Protein AF-A0A0B2BRW5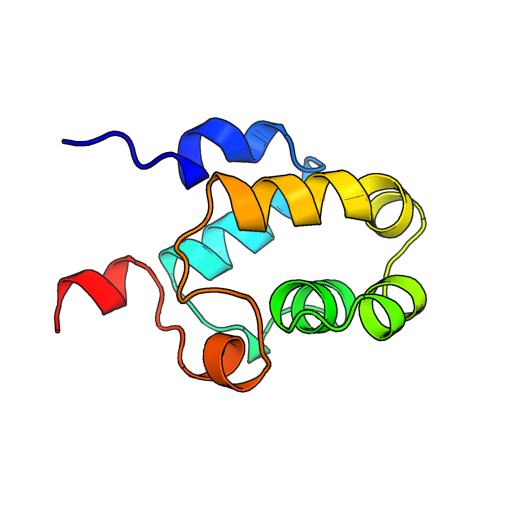-F1 (afdb_monomer)

Organism: NCBI:txid1572751

Mean predicted aligned error: 4.17 Å

Radius of gyration: 12.39 Å; Cα contacts (8 Å, |Δi|>4): 117; chains: 1; bounding box: 28×33×28 Å

Sequence (94 aa):
MTNAPWIEHLAMLPEDSRQRIRRYIEEGYGASLSTFYRCLIANDLIGAMQGGDEENRAALPTFVEYLTAYAPADCYGSIEKLHAWRGIAGAAGA

Nearest PDB structures (foldseek):
  6dec-assembly2_O  TM=3.019E-01  e=3.057E-01  Bos tauru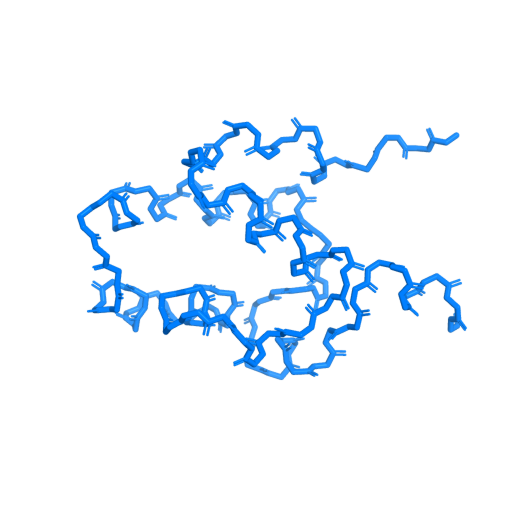s

Foldseek 3Di:
DPDQQLLVCLVLADPVCSVVVQCCQAFNDLPPDFQLVLCLQQVNLVSNCVRDDPRSNVCSVSSVCSCVPGGDVLCGHRNVSSVPDGHPVVVVPD

Structure (mmCIF, N/CA/C/O backbone):
data_AF-A0A0B2BRW5-F1
#
_entry.id   AF-A0A0B2BRW5-F1
#
loop_
_atom_site.group_PDB
_atom_site.id
_atom_site.type_symbol
_atom_site.label_atom_id
_atom_site.label_alt_id
_atom_site.label_comp_id
_atom_site.label_asym_id
_atom_site.label_entity_id
_atom_site.label_seq_id
_atom_site.pdbx_PDB_ins_code
_atom_site.Cartn_x
_atom_site.Cartn_y
_atom_site.Cartn_z
_atom_site.occupancy
_atom_site.B_iso_or_equiv
_atom_site.auth_seq_id
_atom_site.auth_comp_id
_atom_site.auth_asym_id
_atom_site.auth_atom_id
_atom_site.pdbx_PDB_model_num
ATOM 1 N N . MET A 1 1 ? -0.685 18.679 15.238 1.00 42.41 1 MET A N 1
ATOM 2 C CA . MET A 1 1 ? -0.930 17.899 14.010 1.00 42.41 1 MET A CA 1
ATOM 3 C C . MET A 1 1 ? 0.075 16.772 14.017 1.00 42.41 1 MET A C 1
ATOM 5 O O . MET A 1 1 ? 1.251 17.033 13.818 1.00 42.41 1 MET A O 1
ATOM 9 N N . THR A 1 2 ? -0.340 15.571 14.404 1.00 49.75 2 THR A N 1
ATOM 10 C CA . THR A 1 2 ? 0.532 14.394 14.365 1.00 49.75 2 THR A CA 1
ATOM 11 C C . T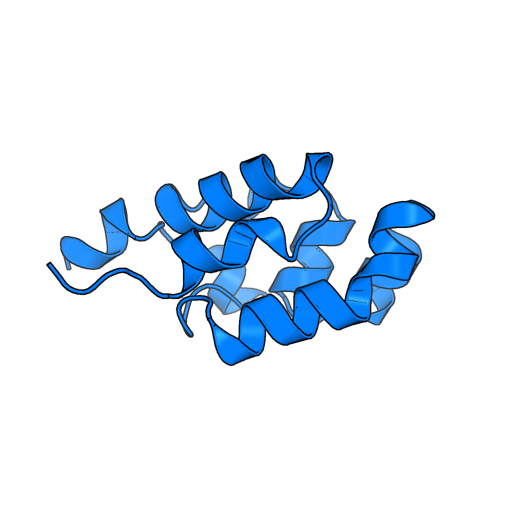HR A 1 2 ? 0.873 14.153 12.899 1.00 49.75 2 THR A C 1
ATOM 13 O O . THR A 1 2 ? -0.047 13.977 12.100 1.00 49.75 2 THR A O 1
ATOM 16 N N . ASN A 1 3 ? 2.150 14.227 12.519 1.00 57.12 3 ASN A N 1
ATOM 17 C CA . ASN A 1 3 ? 2.556 13.830 11.176 1.00 57.12 3 ASN A CA 1
ATOM 18 C C . ASN A 1 3 ? 2.100 12.388 10.967 1.00 57.12 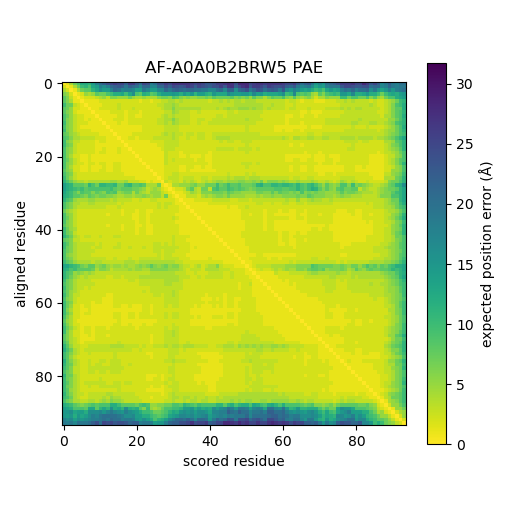3 ASN A C 1
ATOM 20 O O . ASN A 1 3 ? 2.393 11.517 11.786 1.00 57.12 3 ASN A O 1
ATOM 24 N N . ALA A 1 4 ? 1.291 12.154 9.937 1.00 77.25 4 ALA A N 1
ATOM 25 C CA . ALA A 1 4 ? 0.750 10.830 9.700 1.00 77.25 4 ALA A CA 1
ATOM 26 C C . ALA A 1 4 ? 1.879 9.960 9.116 1.00 77.25 4 ALA A C 1
ATOM 28 O O . ALA A 1 4 ? 2.317 10.240 8.001 1.00 77.25 4 ALA A O 1
ATOM 29 N N . PRO A 1 5 ? 2.374 8.928 9.826 1.00 86.19 5 PRO A N 1
ATOM 30 C CA . PRO A 1 5 ? 3.613 8.231 9.462 1.00 86.19 5 PRO A CA 1
ATOM 31 C C . PRO A 1 5 ? 3.588 7.667 8.034 1.00 86.19 5 PRO A C 1
ATOM 33 O O . PRO A 1 5 ? 4.607 7.677 7.345 1.00 86.19 5 PRO A O 1
ATOM 36 N N . TRP A 1 6 ? 2.414 7.264 7.542 1.00 93.12 6 TRP A N 1
ATOM 37 C CA . TRP A 1 6 ? 2.233 6.761 6.181 1.00 93.12 6 TRP A CA 1
ATOM 38 C C . TRP A 1 6 ? 2.615 7.768 5.082 1.00 93.12 6 TRP A C 1
ATOM 40 O O . TRP A 1 6 ? 3.153 7.346 4.059 1.00 93.12 6 TRP A O 1
ATOM 50 N N . ILE A 1 7 ? 2.367 9.076 5.244 1.00 93.75 7 ILE A N 1
ATOM 51 C CA . ILE A 1 7 ? 2.610 10.046 4.158 1.00 93.75 7 ILE A CA 1
ATOM 52 C C . ILE A 1 7 ? 4.100 10.366 4.014 1.00 93.75 7 ILE A C 1
ATOM 54 O O . ILE A 1 7 ? 4.600 10.490 2.899 1.00 93.75 7 ILE A O 1
ATOM 58 N N . GLU A 1 8 ? 4.819 10.436 5.136 1.00 93.69 8 GLU A N 1
ATOM 59 C CA . GLU A 1 8 ? 6.260 10.715 5.173 1.00 93.69 8 GLU A CA 1
ATOM 60 C C . GLU A 1 8 ? 7.077 9.578 4.547 1.00 93.69 8 GLU A C 1
ATOM 62 O O . GLU A 1 8 ? 8.109 9.817 3.925 1.00 93.69 8 GLU A O 1
ATOM 67 N N . HIS A 1 9 ? 6.579 8.344 4.655 1.00 96.31 9 HIS A N 1
ATOM 68 C CA . HIS A 1 9 ? 7.280 7.142 4.207 1.00 96.31 9 HIS A CA 1
ATOM 69 C C . HIS A 1 9 ? 6.879 6.693 2.793 1.00 96.31 9 HIS A C 1
ATOM 71 O O . HIS A 1 9 ? 7.382 5.682 2.307 1.00 96.31 9 HIS A O 1
ATOM 77 N N . LEU A 1 10 ? 6.034 7.451 2.076 1.00 95.38 10 LEU A N 1
ATOM 78 C CA . LEU A 1 10 ? 5.681 7.144 0.678 1.00 95.38 10 LEU A CA 1
ATOM 79 C C . LEU A 1 10 ? 6.911 7.057 -0.236 1.00 95.38 10 LEU A C 1
ATOM 81 O O . LEU A 1 10 ? 6.890 6.322 -1.219 1.00 95.38 10 LEU A O 1
ATOM 85 N N . ALA A 1 11 ? 7.987 7.781 0.086 1.00 95.94 11 ALA A N 1
ATOM 86 C CA . ALA A 1 11 ? 9.233 7.757 -0.675 1.00 95.94 11 ALA A CA 1
ATOM 87 C C . ALA A 1 11 ? 9.921 6.377 -0.698 1.00 95.94 11 ALA A C 1
ATOM 89 O O . ALA A 1 11 ? 10.706 6.129 -1.612 1.00 95.94 11 ALA A O 1
ATOM 90 N N . MET A 1 12 ? 9.600 5.478 0.247 1.00 95.94 12 MET A N 1
ATOM 91 C CA . MET A 1 12 ? 10.083 4.089 0.246 1.00 95.94 12 MET A CA 1
ATOM 92 C C . MET A 1 12 ? 9.566 3.298 -0.955 1.00 95.94 12 MET A C 1
ATOM 94 O O . MET A 1 12 ? 10.215 2.362 -1.405 1.00 95.94 12 MET A O 1
ATOM 98 N N . LEU A 1 13 ? 8.393 3.661 -1.473 1.00 96.62 13 LEU A N 1
ATOM 99 C CA . LEU A 1 13 ? 7.766 2.958 -2.583 1.00 96.62 13 LEU A CA 1
ATOM 100 C C . LEU A 1 13 ? 8.340 3.425 -3.932 1.00 96.62 13 LEU A C 1
ATOM 102 O O . LEU A 1 13 ? 8.776 4.583 -4.041 1.00 96.62 13 LEU A O 1
ATOM 106 N N . PRO A 1 14 ? 8.269 2.575 -4.977 1.00 95.75 14 PRO A N 1
ATOM 107 C CA . PRO A 1 14 ? 8.581 2.973 -6.348 1.00 95.75 14 PRO A CA 1
ATOM 108 C C . PRO A 1 14 ? 7.812 4.228 -6.760 1.00 95.75 14 PRO A C 1
ATOM 110 O O . PRO A 1 14 ? 6.637 4.369 -6.407 1.00 95.75 14 PRO A O 1
ATOM 113 N N . GLU A 1 15 ? 8.458 5.130 -7.500 1.00 94.44 15 GLU A N 1
ATOM 114 C CA . GLU A 1 15 ? 7.932 6.466 -7.817 1.00 94.44 15 GLU A CA 1
ATOM 115 C C . GLU A 1 15 ? 6.527 6.416 -8.433 1.00 94.44 15 GLU A C 1
ATOM 117 O O . GLU A 1 15 ? 5.603 7.057 -7.921 1.00 94.44 15 GLU A O 1
ATOM 122 N N . ASP A 1 16 ? 6.334 5.539 -9.418 1.00 91.31 16 ASP A N 1
ATOM 123 C CA . ASP A 1 16 ? 5.069 5.349 -10.137 1.00 91.31 16 ASP A CA 1
ATOM 124 C C . ASP A 1 16 ? 3.932 4.790 -9.263 1.00 91.31 16 ASP A C 1
ATOM 126 O O . ASP A 1 16 ? 2.742 4.929 -9.577 1.00 91.31 16 ASP A O 1
ATOM 130 N N . SER A 1 17 ? 4.279 4.178 -8.130 1.00 93.75 17 SER A N 1
ATOM 131 C CA . SER A 1 17 ? 3.323 3.595 -7.187 1.00 93.75 17 SER A CA 1
ATOM 132 C C . SER A 1 17 ? 2.869 4.571 -6.107 1.00 93.75 17 SER A C 1
ATOM 134 O O . SER A 1 17 ? 1.762 4.425 -5.579 1.00 93.75 17 SER A O 1
ATOM 136 N N . ARG A 1 18 ? 3.676 5.594 -5.792 1.00 94.94 18 ARG A N 1
ATOM 137 C CA . ARG A 1 18 ? 3.430 6.519 -4.670 1.00 94.94 18 ARG A CA 1
ATOM 138 C C . ARG A 1 18 ? 2.077 7.198 -4.783 1.00 94.94 18 ARG A C 1
ATOM 140 O O . ARG A 1 18 ? 1.296 7.168 -3.837 1.00 94.94 18 ARG A O 1
ATOM 147 N N . GLN A 1 19 ? 1.769 7.756 -5.954 1.00 93.44 19 GLN A N 1
ATOM 148 C CA . GLN A 1 19 ? 0.512 8.473 -6.175 1.00 93.44 19 GLN A CA 1
ATOM 149 C C . GLN A 1 19 ? -0.706 7.544 -6.060 1.00 93.44 19 GLN A C 1
ATOM 151 O O . GLN A 1 19 ? -1.749 7.961 -5.561 1.00 93.44 19 GLN A O 1
ATOM 156 N N . ARG A 1 20 ? -0.583 6.279 -6.487 1.00 93.81 20 ARG A N 1
ATOM 157 C CA . ARG A 1 20 ? -1.677 5.295 -6.419 1.00 93.81 20 ARG A CA 1
ATOM 158 C C . ARG A 1 20 ? -1.966 4.884 -4.981 1.00 93.81 20 ARG A C 1
ATOM 160 O O . ARG A 1 20 ? -3.123 4.918 -4.569 1.00 93.81 20 ARG A O 1
ATOM 167 N N . ILE A 1 21 ? -0.924 4.546 -4.221 1.00 95.38 21 ILE A N 1
ATOM 168 C CA . ILE A 1 21 ? -1.047 4.179 -2.805 1.00 95.38 21 ILE A CA 1
ATOM 169 C C . ILE A 1 21 ? -1.538 5.366 -1.981 1.00 95.38 21 ILE A C 1
ATOM 171 O O . ILE A 1 21 ? -2.477 5.219 -1.203 1.00 95.38 21 ILE A O 1
ATOM 175 N N . ARG A 1 22 ? -0.977 6.557 -2.212 1.00 94.75 22 ARG A N 1
ATOM 176 C CA . ARG A 1 22 ? -1.427 7.796 -1.577 1.00 94.75 22 ARG A CA 1
ATOM 177 C C . ARG A 1 22 ? -2.919 8.022 -1.792 1.00 94.75 22 ARG A C 1
ATOM 179 O O . ARG A 1 22 ? -3.653 8.156 -0.821 1.00 94.75 22 ARG A O 1
ATOM 186 N N . ARG A 1 23 ? -3.367 8.011 -3.051 1.00 93.19 23 ARG A N 1
ATOM 187 C CA . ARG A 1 23 ? -4.773 8.244 -3.394 1.00 93.19 23 ARG A CA 1
ATOM 188 C C . ARG A 1 23 ? -5.694 7.219 -2.739 1.00 93.19 23 ARG A C 1
ATOM 190 O O . ARG A 1 23 ? -6.727 7.594 -2.200 1.00 93.19 23 ARG A O 1
ATOM 197 N N . TYR A 1 24 ? -5.303 5.946 -2.736 1.00 95.31 24 TYR A N 1
ATOM 198 C CA . TYR A 1 24 ? -6.058 4.897 -2.053 1.00 95.31 24 TYR A CA 1
ATOM 199 C C . TYR A 1 24 ? -6.188 5.158 -0.542 1.00 95.31 24 TYR A C 1
ATOM 201 O O . TYR A 1 24 ? -7.275 5.031 0.023 1.00 95.31 24 TYR A O 1
ATOM 209 N N . ILE A 1 25 ? -5.102 5.553 0.125 1.00 95.19 25 ILE A N 1
ATOM 210 C CA . ILE A 1 25 ? -5.117 5.844 1.563 1.00 95.19 25 ILE A CA 1
ATOM 211 C C . ILE A 1 25 ? -5.921 7.123 1.862 1.00 95.19 25 ILE A C 1
ATOM 213 O O . ILE A 1 25 ? -6.674 7.152 2.833 1.00 95.19 25 ILE A O 1
ATOM 217 N N . GLU A 1 26 ? -5.820 8.164 1.035 1.00 93.19 26 GLU A N 1
ATOM 218 C CA . GLU A 1 26 ? -6.515 9.446 1.239 1.00 93.19 26 GLU A CA 1
ATOM 219 C C . GLU A 1 26 ? -8.017 9.366 0.927 1.00 93.19 26 GLU A C 1
ATOM 221 O O . GLU A 1 26 ? -8.837 9.779 1.750 1.00 93.19 26 GLU A O 1
ATOM 226 N N . GLU A 1 27 ? -8.373 8.824 -0.239 1.00 91.75 27 GLU A N 1
ATOM 227 C CA . GLU A 1 27 ? -9.724 8.879 -0.820 1.00 91.75 27 GLU A CA 1
ATOM 228 C C . GLU A 1 27 ? -10.499 7.559 -0.683 1.00 91.75 27 GLU A C 1
ATOM 230 O O . GLU A 1 27 ? -11.720 7.535 -0.827 1.00 91.75 27 GLU A O 1
ATOM 235 N N . GLY A 1 28 ? -9.813 6.443 -0.428 1.00 89.06 28 GLY A N 1
ATOM 236 C CA . GLY A 1 28 ? -10.398 5.107 -0.515 1.00 89.06 28 GLY A CA 1
ATOM 237 C C . GLY A 1 28 ? -10.446 4.582 -1.954 1.00 89.06 28 GLY A C 1
ATOM 238 O O . GLY A 1 28 ? -9.601 4.911 -2.780 1.00 89.06 28 GLY A O 1
ATOM 239 N N . TYR A 1 29 ? -11.443 3.746 -2.262 1.00 81.00 29 TYR A N 1
ATOM 240 C CA . TYR A 1 29 ? -11.689 3.159 -3.595 1.00 81.00 29 TYR A CA 1
ATOM 241 C C . TYR A 1 29 ? -10.685 2.090 -4.059 1.00 81.00 29 TYR A C 1
ATOM 243 O O . TYR A 1 29 ? -10.124 2.149 -5.153 1.00 81.00 29 TYR A O 1
ATOM 251 N N . GLY A 1 30 ? -10.555 1.008 -3.285 1.00 77.94 30 GLY A N 1
ATOM 252 C CA . GLY A 1 30 ? -9.768 -0.165 -3.688 1.00 77.94 30 GLY A CA 1
ATOM 253 C C . GLY A 1 30 ? -10.192 -0.809 -5.022 1.00 77.94 30 GLY A C 1
ATOM 254 O O . GLY A 1 30 ? -9.387 -1.458 -5.684 1.00 77.94 30 GLY A O 1
ATOM 255 N N . ALA A 1 31 ? -11.437 -0.603 -5.467 1.00 76.38 31 ALA A N 1
ATOM 256 C CA . ALA A 1 31 ? -11.967 -1.199 -6.695 1.00 76.38 31 ALA A CA 1
ATOM 257 C C . ALA A 1 31 ? -11.317 -0.672 -7.990 1.00 76.38 31 ALA A C 1
ATOM 259 O O . ALA A 1 31 ? -11.251 -1.416 -8.967 1.00 76.38 31 ALA A O 1
ATOM 260 N N . SER A 1 32 ? -10.821 0.574 -8.007 1.00 84.19 32 SER A N 1
ATOM 261 C CA . SER A 1 32 ? -10.179 1.179 -9.188 1.00 84.19 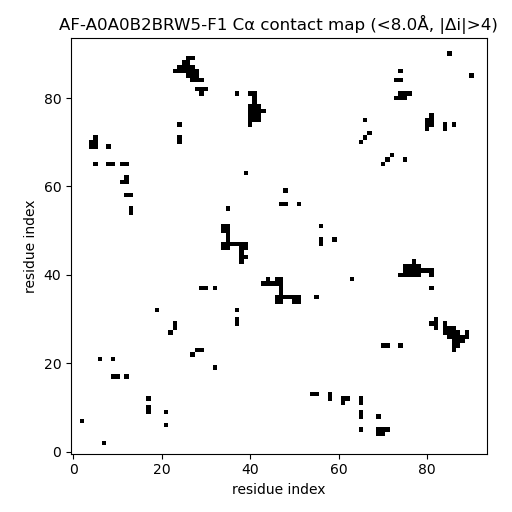32 SER A CA 1
ATOM 262 C C . SER A 1 32 ? -8.694 0.840 -9.330 1.00 84.19 32 SER A C 1
ATOM 264 O O . SER A 1 32 ? -8.039 1.286 -10.271 1.00 84.19 32 SER A O 1
ATOM 266 N N . LEU A 1 33 ? -8.137 0.090 -8.381 1.00 92.19 33 LEU A N 1
ATOM 267 C CA . LEU A 1 33 ? -6.743 -0.321 -8.409 1.00 92.19 33 LEU A CA 1
ATOM 268 C C . LEU A 1 33 ? -6.513 -1.462 -9.410 1.00 92.19 33 LEU A C 1
ATOM 270 O O . LEU A 1 33 ? -7.405 -2.266 -9.692 1.00 92.19 33 LEU A O 1
ATOM 274 N N . SER A 1 34 ? -5.285 -1.556 -9.925 1.00 93.06 34 SER A N 1
ATOM 275 C CA . SER A 1 34 ? -4.875 -2.711 -10.727 1.00 93.06 34 SER A CA 1
ATOM 276 C C . SER A 1 34 ? -4.918 -3.995 -9.891 1.00 93.06 34 SER A C 1
ATOM 278 O O . SER A 1 34 ? -4.971 -3.964 -8.659 1.00 93.06 34 SER A O 1
ATOM 280 N N . THR A 1 35 ? -4.889 -5.149 -10.557 1.00 94.06 35 THR A N 1
ATOM 281 C CA . THR A 1 35 ? -4.871 -6.454 -9.880 1.00 94.06 35 THR A CA 1
ATOM 282 C C . THR A 1 35 ? -3.717 -6.571 -8.887 1.00 94.06 35 THR A C 1
ATOM 284 O O . THR A 1 35 ? -3.964 -6.996 -7.764 1.00 94.06 35 THR A O 1
ATOM 287 N N . PHE A 1 36 ? -2.517 -6.092 -9.239 1.00 96.06 36 PHE A N 1
ATOM 288 C CA . PHE A 1 36 ? -1.366 -6.060 -8.331 1.00 96.06 36 PHE A CA 1
ATOM 289 C C . PHE A 1 36 ? -1.698 -5.413 -6.980 1.00 96.06 36 PHE A C 1
ATOM 291 O O . PHE A 1 36 ? -1.605 -6.069 -5.947 1.00 96.06 36 PHE A O 1
ATOM 298 N N . TYR A 1 37 ? -2.135 -4.147 -6.981 1.00 96.44 37 TYR A N 1
ATOM 299 C CA . TYR A 1 37 ? -2.380 -3.423 -5.732 1.00 96.44 37 TYR A CA 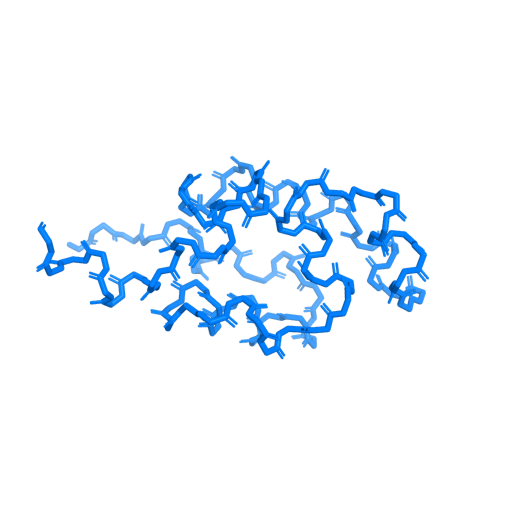1
ATOM 300 C C . TYR A 1 37 ? -3.576 -3.989 -4.964 1.00 96.44 37 TYR A C 1
ATOM 302 O O . TYR A 1 37 ? -3.540 -4.019 -3.739 1.00 96.44 37 TYR A O 1
ATOM 310 N N . ARG A 1 38 ? -4.622 -4.464 -5.657 1.00 96.50 38 ARG A N 1
ATOM 311 C CA . ARG A 1 38 ? -5.766 -5.110 -4.991 1.00 96.50 38 ARG A CA 1
ATOM 312 C C . ARG A 1 38 ? -5.328 -6.353 -4.228 1.00 96.50 38 ARG A C 1
ATOM 314 O O . ARG A 1 38 ? -5.655 -6.469 -3.053 1.00 96.50 38 ARG A O 1
ATOM 321 N N . CYS A 1 39 ? -4.559 -7.231 -4.869 1.00 97.50 39 CYS A N 1
ATOM 322 C CA . CYS A 1 39 ? -4.021 -8.429 -4.234 1.00 97.50 39 CYS A CA 1
ATOM 323 C C . CYS A 1 39 ? -3.054 -8.073 -3.095 1.00 97.50 39 CYS A C 1
ATOM 325 O O . CYS A 1 39 ? -3.221 -8.564 -1.985 1.00 97.50 39 CYS A O 1
ATOM 327 N N . LEU A 1 40 ? -2.118 -7.146 -3.325 1.00 97.62 40 LEU A N 1
ATOM 328 C CA . LEU A 1 40 ? -1.169 -6.674 -2.312 1.00 97.62 40 LEU A CA 1
ATOM 329 C C . LEU A 1 40 ? -1.882 -6.159 -1.051 1.00 97.62 40 LEU A C 1
ATOM 331 O O . LEU A 1 40 ? -1.589 -6.604 0.055 1.00 97.62 40 LEU A O 1
ATOM 335 N N . ILE A 1 41 ? -2.839 -5.242 -1.212 1.00 97.44 41 ILE A N 1
ATOM 336 C CA . ILE A 1 41 ? -3.562 -4.630 -0.091 1.00 97.44 41 ILE A CA 1
ATOM 337 C C . ILE A 1 41 ? -4.470 -5.653 0.600 1.00 97.44 41 ILE A C 1
ATOM 339 O O . ILE A 1 41 ? -4.618 -5.613 1.821 1.00 97.44 41 ILE A O 1
ATOM 343 N N . ALA A 1 42 ? -5.043 -6.597 -0.148 1.00 97.06 42 ALA A N 1
ATOM 344 C CA . ALA A 1 42 ? -5.844 -7.689 0.398 1.00 97.06 42 ALA A CA 1
ATOM 345 C C . ALA A 1 42 ? -5.009 -8.820 1.030 1.00 97.06 42 ALA A C 1
ATOM 347 O O . ALA A 1 42 ? -5.590 -9.816 1.454 1.00 97.06 42 ALA A O 1
ATOM 348 N N . ASN A 1 43 ? -3.680 -8.671 1.118 1.00 97.12 43 ASN A N 1
ATOM 349 C CA . ASN A 1 43 ? -2.746 -9.681 1.629 1.00 97.12 43 ASN A CA 1
ATOM 350 C C . ASN A 1 43 ? -2.720 -10.995 0.814 1.00 97.12 43 ASN A C 1
ATOM 352 O O . ASN A 1 43 ? -2.370 -12.060 1.318 1.00 97.12 43 ASN A O 1
ATOM 356 N N . ASP A 1 44 ? -3.053 -10.916 -0.471 1.00 97.69 44 ASP A N 1
ATOM 357 C CA . ASP A 1 44 ? -2.861 -11.978 -1.456 1.00 97.69 44 ASP A CA 1
ATOM 358 C C . ASP A 1 44 ? -1.535 -11.755 -2.200 1.00 97.69 44 ASP A C 1
ATOM 360 O O . ASP A 1 44 ? -1.476 -11.224 -3.311 1.00 97.69 44 ASP A O 1
ATOM 364 N N . LEU A 1 45 ? -0.426 -12.139 -1.563 1.00 96.94 45 LEU A N 1
ATOM 365 C CA . LEU A 1 45 ? 0.908 -11.940 -2.142 1.00 96.94 45 LEU A CA 1
ATOM 366 C C . LEU A 1 45 ? 1.149 -12.815 -3.382 1.00 96.94 45 LEU A C 1
ATOM 368 O O . LEU A 1 45 ? 1.932 -12.435 -4.251 1.00 96.94 45 LEU A O 1
ATOM 372 N N . ILE A 1 46 ? 0.458 -13.954 -3.503 1.00 97.50 46 ILE A N 1
ATOM 373 C CA . ILE A 1 46 ? 0.543 -14.819 -4.688 1.00 97.50 46 ILE A CA 1
ATOM 374 C C . ILE A 1 46 ? -0.105 -14.113 -5.883 1.00 97.50 46 ILE A C 1
ATOM 376 O O . ILE A 1 46 ? 0.524 -13.997 -6.937 1.00 97.50 46 ILE A O 1
ATOM 380 N N . GLY A 1 47 ? -1.320 -13.588 -5.717 1.00 96.69 47 GLY A N 1
ATOM 381 C CA . GLY A 1 47 ? -1.999 -12.812 -6.752 1.00 96.69 47 GLY A CA 1
ATOM 382 C C . GLY A 1 47 ? -1.248 -11.529 -7.108 1.00 96.69 47 GLY A C 1
ATOM 383 O O . GLY A 1 47 ? -1.146 -11.181 -8.285 1.00 96.69 47 GLY A O 1
ATOM 384 N N . ALA A 1 48 ? -0.628 -10.869 -6.124 1.00 96.88 48 ALA A N 1
ATOM 385 C CA . ALA A 1 48 ? 0.223 -9.709 -6.376 1.00 96.88 48 ALA A CA 1
ATOM 386 C C . ALA A 1 48 ? 1.438 -10.096 -7.237 1.00 96.88 48 ALA A C 1
ATOM 388 O O . ALA A 1 48 ? 1.700 -9.465 -8.258 1.00 96.88 48 ALA A O 1
ATOM 389 N N . MET A 1 49 ? 2.124 -11.194 -6.910 1.00 95.44 49 MET A N 1
ATOM 390 C CA . MET A 1 49 ? 3.256 -11.688 -7.702 1.00 95.44 49 MET A CA 1
ATOM 391 C C . MET A 1 49 ? 2.883 -12.097 -9.131 1.00 95.44 49 MET A C 1
ATOM 393 O O . MET A 1 49 ? 3.722 -12.004 -10.024 1.00 95.44 49 MET A O 1
ATOM 397 N N . GLN A 1 50 ? 1.651 -12.543 -9.373 1.00 94.56 50 GLN A N 1
ATOM 398 C CA . GLN A 1 50 ? 1.174 -12.883 -10.718 1.00 94.56 50 GLN A CA 1
ATOM 399 C C . GLN A 1 50 ? 0.706 -11.657 -11.512 1.00 94.56 50 GLN A C 1
ATOM 401 O O . GLN A 1 50 ? 0.835 -11.633 -12.734 1.00 94.56 50 GLN A O 1
ATOM 406 N N . GLY A 1 51 ? 0.146 -10.654 -10.831 1.00 85.50 51 GLY A N 1
ATOM 407 C CA . GLY A 1 51 ? -0.441 -9.463 -11.448 1.00 85.50 51 GLY A CA 1
ATOM 408 C C . GLY A 1 51 ? 0.492 -8.255 -11.573 1.00 85.50 51 GLY A C 1
ATOM 409 O O . GLY A 1 51 ? 0.089 -7.264 -12.181 1.00 85.50 51 GLY A O 1
ATOM 410 N N . GLY A 1 52 ? 1.682 -8.297 -10.969 1.00 88.81 52 GLY A N 1
ATOM 411 C CA . GLY A 1 52 ? 2.675 -7.221 -11.013 1.00 88.81 52 GLY A CA 1
ATOM 412 C C . GLY A 1 52 ? 3.626 -7.314 -12.207 1.00 88.81 52 GLY A C 1
ATOM 413 O O . GLY A 1 52 ? 3.992 -8.404 -12.648 1.00 88.81 52 GLY A O 1
ATOM 414 N N . ASP A 1 53 ? 4.073 -6.159 -12.696 1.00 91.94 53 ASP A N 1
ATOM 415 C CA . ASP A 1 53 ? 5.241 -6.063 -13.578 1.00 91.94 53 ASP A CA 1
ATOM 416 C C . ASP A 1 53 ? 6.544 -6.396 -12.818 1.00 91.94 53 ASP A C 1
ATOM 418 O O . ASP A 1 53 ? 6.541 -6.787 -11.650 1.00 91.94 53 ASP A O 1
ATOM 422 N N . GLU A 1 54 ? 7.686 -6.357 -13.501 1.00 93.75 54 GLU A N 1
ATOM 423 C CA . GLU A 1 54 ? 8.983 -6.662 -12.886 1.00 93.75 54 GLU A CA 1
ATOM 424 C C . GLU A 1 54 ? 9.326 -5.734 -11.713 1.00 93.75 54 GL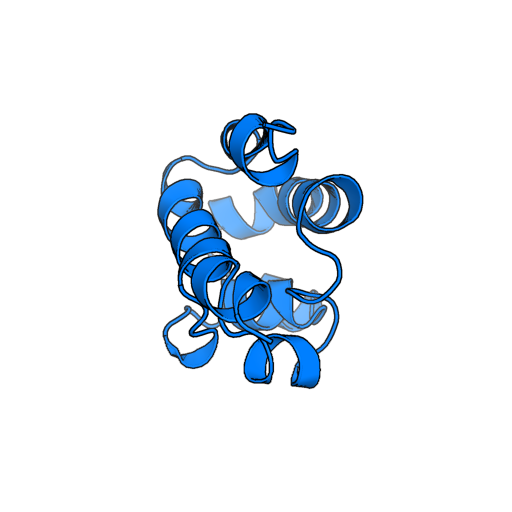U A C 1
ATOM 426 O O . GLU A 1 54 ? 9.731 -6.223 -10.658 1.00 93.75 54 GLU A O 1
ATOM 431 N N . GLU A 1 55 ? 9.089 -4.431 -11.858 1.00 94.00 55 GLU A N 1
ATOM 432 C CA . GLU A 1 55 ? 9.395 -3.432 -10.832 1.00 94.00 55 GLU A CA 1
ATOM 433 C C . GLU A 1 55 ? 8.541 -3.630 -9.573 1.00 94.00 55 GLU A C 1
ATOM 435 O O . GLU A 1 55 ? 9.066 -3.717 -8.461 1.00 94.00 55 GLU A O 1
ATOM 440 N N . ASN A 1 56 ? 7.228 -3.795 -9.736 1.00 94.00 56 ASN A N 1
ATOM 441 C CA . ASN A 1 56 ? 6.298 -4.010 -8.631 1.00 94.00 56 ASN A CA 1
ATOM 442 C C . ASN A 1 56 ? 6.563 -5.327 -7.892 1.00 94.00 56 ASN A C 1
ATOM 444 O O . ASN A 1 56 ? 6.452 -5.385 -6.666 1.00 94.00 56 ASN A O 1
ATOM 448 N N . ARG A 1 57 ? 6.947 -6.386 -8.614 1.00 94.75 57 ARG A N 1
ATOM 449 C CA . ARG A 1 57 ? 7.326 -7.671 -8.004 1.00 94.75 57 ARG A CA 1
ATOM 450 C C . ARG A 1 57 ? 8.634 -7.564 -7.231 1.00 94.75 57 ARG A C 1
ATOM 452 O O . ARG A 1 57 ? 8.719 -8.089 -6.124 1.00 94.75 57 ARG A O 1
ATOM 459 N N . ALA A 1 58 ? 9.630 -6.864 -7.772 1.00 95.94 58 ALA A N 1
ATOM 460 C CA . ALA A 1 58 ? 10.892 -6.627 -7.077 1.00 95.94 58 ALA A CA 1
ATOM 461 C C . ALA A 1 58 ? 10.696 -5.791 -5.798 1.00 95.94 58 ALA A C 1
ATOM 463 O O . ALA A 1 58 ? 11.341 -6.051 -4.785 1.00 95.94 58 ALA A O 1
ATOM 464 N N . ALA A 1 59 ? 9.763 -4.836 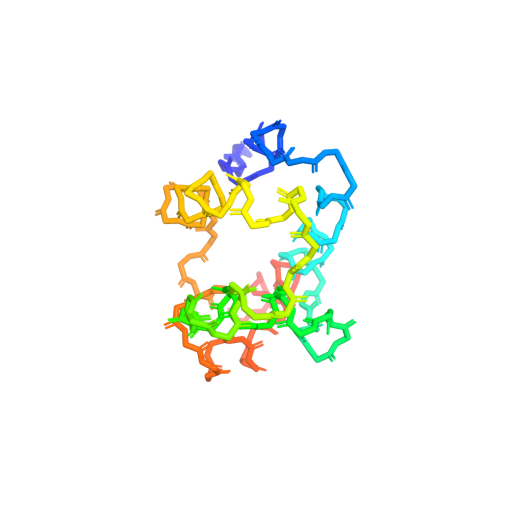-5.821 1.00 97.00 59 ALA A N 1
ATOM 465 C CA . ALA A 1 59 ? 9.449 -3.963 -4.693 1.00 97.00 59 ALA A CA 1
ATOM 466 C C . ALA A 1 59 ? 8.453 -4.557 -3.677 1.00 97.00 59 ALA A C 1
ATOM 468 O O . ALA A 1 59 ? 8.137 -3.901 -2.682 1.00 97.00 59 ALA A O 1
ATOM 469 N N . LEU A 1 60 ? 7.946 -5.780 -3.887 1.00 96.88 60 LEU A N 1
ATOM 470 C CA . LEU A 1 60 ? 6.923 -6.392 -3.027 1.00 96.88 60 LEU A CA 1
ATOM 471 C C . LEU A 1 60 ? 7.292 -6.382 -1.526 1.00 96.88 60 LEU A C 1
ATOM 473 O O . LEU A 1 60 ? 6.434 -6.006 -0.725 1.00 96.88 60 LEU A O 1
ATOM 477 N N . PRO A 1 61 ? 8.535 -6.715 -1.108 1.00 97.88 61 PRO A N 1
ATOM 478 C CA . PRO A 1 61 ? 8.917 -6.650 0.304 1.00 97.88 61 PRO A CA 1
ATOM 479 C C . PRO A 1 61 ? 8.796 -5.237 0.886 1.00 97.88 61 PRO A C 1
ATOM 481 O O . PRO A 1 61 ? 8.291 -5.069 1.992 1.00 97.88 61 PRO A O 1
ATOM 484 N N . THR A 1 62 ? 9.185 -4.217 0.116 1.00 98.12 62 THR A N 1
ATOM 485 C CA . THR A 1 62 ? 9.103 -2.807 0.520 1.00 98.12 62 THR A CA 1
ATOM 486 C C . THR A 1 62 ? 7.658 -2.338 0.654 1.00 98.12 62 THR A C 1
ATOM 488 O O . THR A 1 62 ? 7.334 -1.600 1.582 1.00 98.12 62 THR A O 1
ATOM 491 N N . PHE A 1 63 ? 6.756 -2.799 -0.218 1.00 97.81 63 PHE A N 1
ATOM 492 C CA . PHE A 1 63 ? 5.325 -2.548 -0.048 1.00 97.81 63 PHE A CA 1
ATOM 493 C C . PHE A 1 63 ? 4.780 -3.164 1.241 1.00 97.81 63 PHE A C 1
ATOM 495 O O . PHE A 1 63 ? 4.027 -2.506 1.956 1.00 97.81 63 PHE A O 1
ATOM 502 N N . VAL A 1 64 ? 5.145 -4.414 1.537 1.00 97.69 64 VAL A N 1
ATOM 503 C CA . VAL A 1 64 ? 4.693 -5.109 2.751 1.00 97.69 64 VAL A CA 1
ATOM 504 C C . VAL A 1 64 ? 5.203 -4.394 4.000 1.00 97.69 64 VAL A C 1
ATOM 506 O O . VAL A 1 64 ? 4.419 -4.133 4.912 1.00 97.69 64 VAL A O 1
ATOM 509 N N . GLU A 1 65 ? 6.481 -4.017 4.032 1.00 97.81 65 GLU A N 1
ATOM 510 C CA . GLU A 1 65 ? 7.059 -3.220 5.118 1.00 97.81 65 GLU A CA 1
ATOM 511 C C . GLU A 1 65 ? 6.315 -1.892 5.278 1.00 97.81 65 GLU A C 1
ATOM 513 O O . GLU A 1 65 ? 5.874 -1.561 6.376 1.00 97.81 65 GLU A O 1
ATOM 518 N N . TYR A 1 66 ? 6.076 -1.172 4.179 1.00 97.88 66 TYR A N 1
ATOM 519 C CA . TYR A 1 66 ? 5.379 0.108 4.225 1.00 97.88 66 TYR A CA 1
ATOM 520 C C . TYR A 1 66 ? 3.959 -0.013 4.800 1.00 97.88 66 TYR A C 1
ATOM 522 O O . TYR A 1 66 ? 3.565 0.760 5.679 1.00 97.88 66 TYR A O 1
ATOM 530 N N . LEU A 1 67 ? 3.190 -0.994 4.315 1.00 96.69 67 LEU A N 1
ATOM 531 C CA . LEU A 1 67 ? 1.821 -1.232 4.769 1.00 96.69 67 LEU A CA 1
ATOM 532 C C . LEU A 1 67 ? 1.792 -1.626 6.248 1.00 96.69 67 LEU A C 1
ATOM 534 O O . LEU A 1 67 ? 0.993 -1.090 7.008 1.00 96.69 67 LEU A O 1
ATOM 538 N N . THR A 1 68 ? 2.684 -2.523 6.666 1.00 95.81 68 THR A N 1
ATOM 539 C CA . THR A 1 68 ? 2.691 -3.047 8.038 1.00 95.81 68 THR A CA 1
ATOM 540 C C . THR A 1 68 ? 3.231 -2.057 9.068 1.00 95.81 68 THR A C 1
ATOM 542 O O . THR A 1 68 ? 2.729 -2.032 10.191 1.00 95.81 68 THR A O 1
ATOM 545 N N . ALA A 1 69 ? 4.215 -1.229 8.704 1.00 96.00 69 ALA A N 1
ATOM 546 C CA . ALA A 1 69 ? 4.885 -0.321 9.631 1.00 96.00 69 ALA A CA 1
ATOM 547 C C . ALA A 1 69 ? 4.255 1.078 9.702 1.00 96.00 69 ALA A C 1
ATOM 549 O O . ALA A 1 69 ? 4.283 1.699 10.767 1.00 96.00 69 ALA A O 1
ATOM 550 N N . TYR A 1 70 ? 3.703 1.592 8.595 1.00 96.12 70 TYR A N 1
ATOM 551 C CA . TYR A 1 70 ? 3.317 3.007 8.508 1.00 96.12 70 TYR A CA 1
ATOM 552 C C . TYR A 1 70 ? 1.861 3.243 8.111 1.00 96.12 70 TYR A C 1
ATOM 554 O O . TYR A 1 70 ? 1.272 4.221 8.577 1.00 96.12 70 TYR A O 1
ATOM 562 N N . ALA A 1 71 ? 1.280 2.400 7.250 1.00 95.12 71 ALA A N 1
ATOM 563 C CA . ALA A 1 71 ? -0.075 2.614 6.743 1.00 95.12 71 ALA A CA 1
ATOM 564 C C . ALA A 1 71 ? -1.152 2.432 7.837 1.00 95.12 71 ALA A C 1
ATOM 566 O O . ALA A 1 71 ? -0.966 1.655 8.777 1.00 95.12 71 ALA A O 1
ATOM 567 N N . PRO A 1 72 ? -2.314 3.110 7.726 1.00 94.38 72 PRO A N 1
ATOM 568 C CA . PRO A 1 72 ? -3.433 2.886 8.639 1.00 94.38 72 PRO A CA 1
ATOM 569 C C . PRO A 1 72 ? -3.851 1.409 8.670 1.00 94.38 72 PRO A C 1
ATOM 571 O O . PRO A 1 72 ? -4.093 0.812 7.621 1.00 94.38 72 PRO A O 1
ATOM 574 N N . ALA A 1 73 ? -3.985 0.826 9.862 1.00 91.44 73 ALA A N 1
ATOM 575 C CA . ALA A 1 73 ? -4.217 -0.614 10.036 1.00 91.44 73 ALA A CA 1
ATOM 576 C C . ALA A 1 73 ? -5.503 -1.144 9.364 1.00 91.44 73 ALA A C 1
ATOM 578 O O . ALA A 1 73 ? -5.600 -2.332 9.046 1.00 91.44 73 ALA A O 1
ATOM 579 N N . ASP A 1 74 ? -6.490 -0.278 9.133 1.00 92.88 74 ASP A N 1
ATOM 580 C CA . ASP A 1 74 ? -7.767 -0.648 8.516 1.00 92.88 74 ASP A CA 1
ATOM 581 C C . ASP A 1 74 ? -7.754 -0.576 6.985 1.00 92.88 74 ASP A C 1
ATOM 583 O O . ASP A 1 74 ? -8.689 -1.053 6.347 1.00 92.88 74 ASP A O 1
ATOM 587 N N . CYS A 1 75 ? -6.697 -0.029 6.372 1.00 94.88 75 CYS A N 1
ATOM 588 C CA . CYS A 1 75 ? -6.623 0.114 4.917 1.00 94.88 75 CYS A CA 1
ATOM 589 C C . CYS A 1 75 ? -6.027 -1.107 4.199 1.00 94.88 75 CYS A C 1
ATOM 591 O O . CYS A 1 75 ? -5.972 -1.105 2.975 1.00 94.88 75 CYS A O 1
ATOM 593 N N . TYR A 1 76 ? -5.582 -2.148 4.906 1.00 96.44 76 TYR A N 1
ATOM 594 C CA . TYR A 1 76 ? -4.978 -3.343 4.302 1.00 96.44 76 TYR A CA 1
ATOM 595 C C . TYR A 1 76 ? -5.169 -4.591 5.173 1.00 96.44 76 TYR A C 1
ATOM 597 O O . TYR A 1 76 ? -5.526 -4.508 6.347 1.00 96.44 76 TYR A O 1
ATOM 605 N N . GLY A 1 77 ? -4.887 -5.763 4.604 1.00 96.62 77 GLY A N 1
ATOM 606 C CA . GLY A 1 77 ? -4.769 -7.036 5.318 1.00 96.62 77 GLY A CA 1
ATOM 607 C C . GLY A 1 77 ? -5.811 -8.081 4.924 1.00 96.62 77 GLY A C 1
ATOM 608 O O . GLY A 1 77 ? -5.605 -9.261 5.188 1.00 96.62 77 GLY A O 1
ATOM 609 N N . SER A 1 78 ? -6.910 -7.669 4.292 1.00 96.75 78 SER A N 1
ATOM 610 C CA . SER A 1 78 ? -7.911 -8.581 3.736 1.00 96.75 78 SER A CA 1
ATOM 611 C C . SER A 1 78 ? -8.745 -7.901 2.652 1.00 96.75 78 SER A C 1
ATOM 613 O O . SER A 1 78 ? -8.741 -6.670 2.519 1.00 96.75 78 SER A O 1
ATOM 615 N N . ILE A 1 79 ? -9.485 -8.698 1.880 1.00 94.81 79 ILE A N 1
ATOM 616 C CA . ILE A 1 79 ? -10.382 -8.182 0.843 1.00 94.81 79 ILE A CA 1
ATOM 617 C C . ILE A 1 79 ? -11.540 -7.369 1.446 1.00 94.81 79 ILE A C 1
ATOM 619 O O . ILE A 1 79 ? -11.959 -6.357 0.886 1.00 94.81 79 ILE A O 1
ATOM 623 N N . GLU A 1 80 ? -12.014 -7.745 2.633 1.00 95.38 80 GLU A N 1
ATOM 624 C CA . GLU A 1 80 ? -13.060 -7.031 3.365 1.00 95.38 80 GLU A CA 1
ATOM 625 C C . GLU A 1 80 ? -12.578 -5.643 3.783 1.00 95.38 80 GLU A C 1
ATOM 627 O O . GLU A 1 80 ? -13.296 -4.665 3.577 1.00 95.38 80 GLU A O 1
ATOM 632 N N . LYS A 1 81 ? -11.345 -5.532 4.297 1.00 94.94 81 LYS A N 1
ATOM 633 C CA . LYS A 1 81 ? -10.734 -4.240 4.637 1.00 94.94 81 LYS A CA 1
ATOM 634 C C . LYS A 1 81 ? -10.550 -3.354 3.408 1.00 94.94 81 LYS A C 1
ATOM 636 O O . LYS A 1 81 ? -10.934 -2.187 3.444 1.00 94.94 81 LYS A O 1
ATOM 641 N N . LEU A 1 82 ? -10.069 -3.920 2.296 1.00 94.94 82 LEU A N 1
ATOM 642 C CA . LEU A 1 82 ? -9.961 -3.208 1.016 1.00 94.94 82 LEU A CA 1
ATOM 643 C C . LEU A 1 82 ? -11.311 -2.609 0.578 1.00 94.94 82 LEU A C 1
ATOM 645 O O . LEU A 1 82 ? -11.368 -1.477 0.093 1.00 94.94 82 LEU A O 1
ATOM 649 N N . HIS A 1 83 ? -12.405 -3.358 0.735 1.00 92.25 83 HIS A N 1
ATOM 650 C CA . HIS A 1 83 ? -13.748 -2.909 0.361 1.00 92.25 83 HIS A CA 1
ATOM 651 C C . HIS A 1 83 ? -14.391 -1.955 1.371 1.00 92.25 83 HIS A C 1
ATOM 653 O O . HIS A 1 83 ? -15.178 -1.090 0.968 1.00 92.25 83 HIS A O 1
ATOM 659 N N . ALA A 1 84 ? -14.081 -2.103 2.658 1.00 92.94 84 ALA A N 1
ATOM 660 C CA . ALA A 1 84 ? -14.598 -1.265 3.732 1.00 92.94 84 ALA A CA 1
ATOM 661 C C . ALA A 1 84 ? -13.897 0.097 3.801 1.00 92.94 84 ALA A C 1
ATOM 663 O O . ALA A 1 84 ? -14.519 1.072 4.212 1.00 92.94 84 ALA A O 1
ATOM 664 N N . TRP A 1 85 ? -12.638 0.187 3.365 1.00 94.31 85 TRP A N 1
ATOM 665 C CA . TRP A 1 85 ? -11.858 1.417 3.428 1.00 94.31 85 TRP A CA 1
ATOM 666 C C . TRP A 1 85 ? -12.501 2.563 2.624 1.00 94.31 85 TRP A C 1
ATOM 668 O O . TRP A 1 85 ? -12.898 2.414 1.460 1.00 94.31 85 TRP A O 1
ATOM 678 N N . ARG A 1 86 ? -12.616 3.733 3.262 1.00 93.19 86 ARG A N 1
ATOM 679 C CA . ARG A 1 86 ? -13.219 4.963 2.704 1.00 93.19 86 ARG A CA 1
ATOM 680 C C . ARG A 1 86 ? -12.248 6.145 2.669 1.00 93.19 86 ARG A C 1
ATOM 682 O O . ARG A 1 86 ? -12.673 7.279 2.480 1.00 93.19 86 ARG A O 1
ATOM 689 N N . GLY A 1 87 ? -10.957 5.871 2.843 1.00 92.88 87 GLY A N 1
ATOM 690 C CA . GLY A 1 87 ? -9.930 6.899 2.927 1.00 92.88 87 GLY A CA 1
ATOM 691 C C . GLY A 1 87 ? -9.882 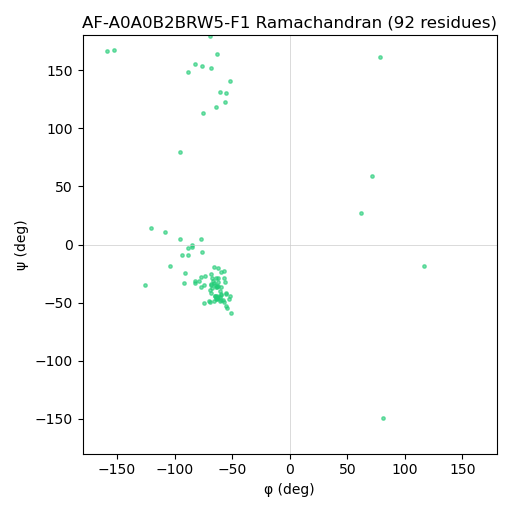7.583 4.292 1.00 92.88 87 GLY A C 1
ATOM 692 O O . GLY A 1 87 ? -10.843 7.556 5.063 1.00 92.88 87 GLY A O 1
ATOM 693 N N . ILE A 1 88 ? -8.760 8.233 4.589 1.00 90.19 88 ILE A N 1
ATOM 694 C CA . ILE A 1 88 ? -8.585 9.013 5.825 1.00 90.19 88 ILE A CA 1
ATOM 695 C C . ILE A 1 88 ? -9.577 10.179 5.890 1.00 90.19 88 ILE A C 1
ATOM 697 O O . ILE A 1 88 ? -10.094 10.476 6.966 1.00 90.19 88 ILE A O 1
ATOM 701 N N . ALA A 1 89 ? -9.895 10.801 4.749 1.00 76.25 89 ALA A N 1
ATOM 702 C CA . ALA A 1 89 ? -10.900 11.861 4.695 1.00 76.25 89 ALA A CA 1
ATOM 703 C C . ALA A 1 89 ? -12.299 11.359 5.108 1.00 76.25 89 ALA A C 1
ATOM 705 O O . ALA A 1 89 ? -13.059 12.106 5.717 1.00 76.25 89 ALA A O 1
ATOM 706 N N . GLY A 1 90 ? -12.620 10.092 4.817 1.00 63.28 90 GLY A N 1
ATOM 707 C CA . GLY A 1 90 ? -13.864 9.447 5.241 1.00 63.28 90 GLY A CA 1
ATOM 708 C C . GLY A 1 90 ? -13.828 8.903 6.674 1.00 63.28 90 GLY A C 1
ATOM 709 O O . GLY A 1 90 ? -14.852 8.911 7.349 1.00 63.28 90 GLY A O 1
ATOM 710 N N . ALA A 1 91 ? -12.664 8.461 7.160 1.00 59.00 91 ALA A N 1
ATOM 711 C CA . ALA A 1 91 ? -12.505 7.875 8.495 1.00 59.00 91 ALA A CA 1
ATOM 712 C C . ALA A 1 91 ? -12.576 8.905 9.639 1.00 59.00 91 ALA A C 1
ATOM 714 O O . ALA A 1 91 ? -12.967 8.557 10.747 1.00 59.00 91 ALA A O 1
ATOM 715 N N . ALA A 1 92 ? -12.229 10.171 9.385 1.00 56.22 92 ALA A N 1
ATOM 716 C CA . ALA A 1 92 ? -12.296 11.240 10.389 1.00 56.22 92 ALA A CA 1
ATOM 717 C C . ALA A 1 92 ? -13.726 11.756 10.672 1.00 56.22 92 ALA A C 1
ATOM 719 O O . ALA A 1 92 ? -13.903 12.597 11.551 1.00 56.22 92 ALA A O 1
ATOM 720 N N . GLY A 1 93 ? -14.728 11.299 9.911 1.00 49.00 93 GLY A N 1
ATOM 721 C CA . GLY A 1 93 ? -16.119 11.759 9.996 1.00 49.00 93 GLY A CA 1
ATOM 722 C C . GLY A 1 93 ? -17.111 10.768 10.614 1.00 49.00 93 GLY A C 1
ATOM 723 O O . GLY A 1 93 ? -18.312 11.008 10.488 1.00 49.00 93 GLY A O 1
ATOM 724 N N . ALA A 1 94 ? -16.641 9.671 11.222 1.00 41.81 94 ALA A N 1
ATOM 725 C CA . ALA A 1 94 ? -17.467 8.619 11.831 1.00 41.81 94 ALA A CA 1
ATOM 726 C C . ALA A 1 94 ? -17.339 8.584 13.360 1.00 41.81 94 ALA A C 1
ATOM 728 O O . ALA A 1 94 ? -16.210 8.783 13.863 1.00 41.81 94 ALA A O 1
#

Secondary structure (DSSP, 8-state):
----HHHHGGGGS-HHHHHHHHHHHHH--GGGS-HHHHHHHTT-HHHHHHHS-HHHHHTHHHHHHHHHHTS-TTSSSSHHHHHH--HHHHHTT-

Solvent-accessible surface area (backbone atoms only — not comparable to full-atom values): 5210 Å² total; per-residue (Å²): 132,83,80,57,59,39,70,77,50,38,78,74,44,60,77,89,48,32,63,58,54,49,45,35,52,44,64,16,58,49,82,81,47,56,63,21,56,42,21,47,35,25,58,32,60,67,53,15,59,71,51,34,57,73,68,57,45,73,40,42,67,54,52,51,50,45,49,74,75,36,37,66,76,63,57,36,67,28,62,66,29,30,70,65,34,48,14,53,73,50,59,78,75,114

pLDDT: mean 90.14, std 12.59, range [41.81, 98.12]